Protein AF-A0A2N0PW76-F1 (afdb_monomer_lite)

Structure (mmCIF, N/CA/C/O backbone):
data_AF-A0A2N0PW76-F1
#
_entry.id   AF-A0A2N0PW76-F1
#
loop_
_atom_site.group_PDB
_atom_site.id
_atom_site.type_symbol
_atom_site.label_atom_id
_atom_site.label_alt_id
_atom_site.label_comp_id
_atom_site.label_asym_id
_atom_site.label_entity_id
_atom_site.label_seq_id
_atom_site.pdbx_PDB_ins_code
_atom_site.Cartn_x
_atom_site.Cartn_y
_atom_site.Cartn_z
_atom_site.occupancy
_atom_site.B_iso_or_equiv
_atom_site.auth_seq_id
_atom_site.auth_comp_id
_atom_site.auth_asym_id
_atom_site.auth_atom_id
_atom_site.pdbx_PDB_model_num
ATOM 1 N N . MET A 1 1 ? -11.817 8.793 -2.822 1.00 81.62 1 MET A N 1
ATOM 2 C CA . MET A 1 1 ? -11.161 7.505 -3.111 1.00 81.62 1 MET A CA 1
ATOM 3 C C . MET A 1 1 ? -9.667 7.729 -3.111 1.00 81.62 1 MET A C 1
ATOM 5 O O . MET A 1 1 ? -9.177 8.436 -3.985 1.00 81.62 1 MET A O 1
ATOM 9 N N . LYS A 1 2 ? -8.979 7.185 -2.111 1.00 89.81 2 LYS A N 1
ATOM 10 C CA . LYS A 1 2 ? -7.521 7.251 -2.005 1.00 89.81 2 LYS A CA 1
ATOM 11 C C . LYS A 1 2 ? -6.930 5.891 -2.328 1.00 89.81 2 LYS A C 1
ATOM 13 O O . LYS A 1 2 ? -7.557 4.863 -2.056 1.00 89.81 2 LYS A O 1
ATOM 18 N N . LEU A 1 3 ? -5.746 5.889 -2.925 1.00 91.88 3 LEU A N 1
ATOM 19 C CA . LEU A 1 3 ? -5.010 4.677 -3.248 1.00 91.88 3 LEU A CA 1
ATOM 20 C C . LEU A 1 3 ? -3.750 4.612 -2.400 1.00 91.88 3 LEU A C 1
ATOM 22 O O . LEU A 1 3 ? -3.053 5.603 -2.228 1.00 91.88 3 LEU A O 1
ATOM 26 N N . TRP 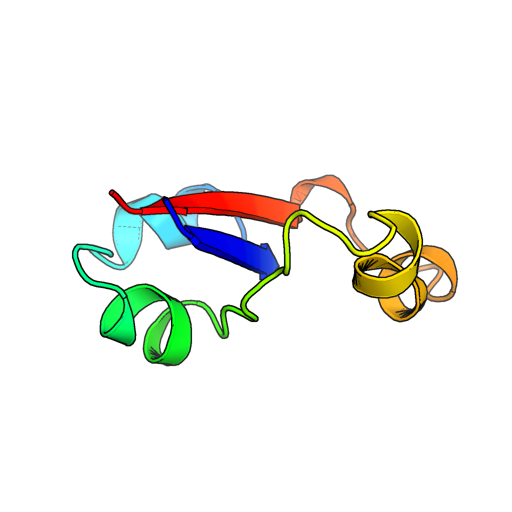A 1 4 ? -3.448 3.423 -1.901 1.00 92.75 4 TRP A N 1
ATOM 27 C CA . TRP A 1 4 ? -2.307 3.188 -1.034 1.00 92.75 4 TRP A CA 1
ATOM 28 C C . TRP A 1 4 ? -1.484 2.032 -1.574 1.00 92.75 4 TRP A C 1
ATOM 30 O O . TRP A 1 4 ? -1.987 0.915 -1.715 1.00 92.75 4 TRP A O 1
ATOM 40 N N . LYS A 1 5 ? -0.207 2.281 -1.839 1.00 91.75 5 LYS A N 1
ATOM 41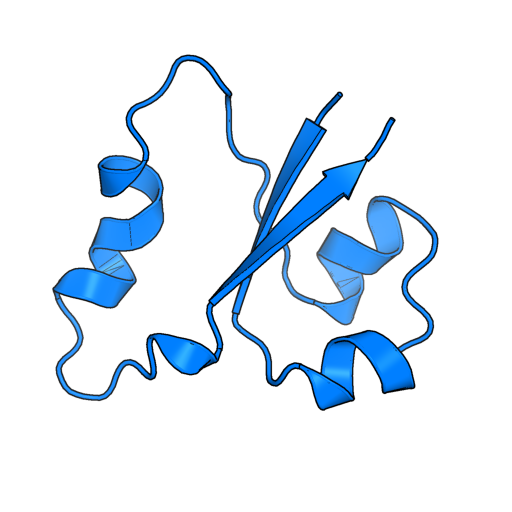 C CA . LYS A 1 5 ? 0.784 1.246 -2.115 1.00 91.75 5 LYS A CA 1
ATOM 42 C C . LYS A 1 5 ? 1.234 0.625 -0.802 1.00 91.75 5 LYS A C 1
ATOM 44 O O . LYS A 1 5 ? 1.687 1.336 0.091 1.00 91.75 5 LYS A O 1
ATOM 49 N N . VAL A 1 6 ? 1.202 -0.701 -0.718 1.00 91.06 6 VAL A N 1
ATOM 50 C CA . VAL A 1 6 ? 1.822 -1.464 0.372 1.00 91.06 6 VAL A CA 1
ATOM 51 C C . VAL A 1 6 ? 2.700 -2.575 -0.195 1.00 91.06 6 VAL A C 1
ATOM 53 O O . VAL A 1 6 ? 2.420 -3.120 -1.263 1.00 91.06 6 VAL A O 1
ATOM 56 N N . ASN A 1 7 ? 3.755 -2.927 0.536 1.00 89.31 7 ASN A N 1
ATOM 57 C CA . ASN A 1 7 ? 4.664 -4.012 0.179 1.00 89.31 7 ASN A CA 1
ATOM 58 C C . ASN A 1 7 ? 4.760 -5.016 1.334 1.00 89.31 7 ASN A C 1
ATOM 60 O O . ASN A 1 7 ? 5.618 -4.912 2.209 1.00 89.31 7 ASN A O 1
ATOM 64 N N . VAL A 1 8 ? 3.838 -5.973 1.358 1.00 89.00 8 VAL A N 1
ATOM 65 C CA . VAL A 1 8 ? 3.690 -6.974 2.425 1.00 89.00 8 VAL A CA 1
ATOM 66 C C . VAL A 1 8 ? 3.156 -8.275 1.833 1.00 89.00 8 VAL A C 1
ATOM 68 O O . VAL A 1 8 ? 2.583 -8.277 0.746 1.00 89.00 8 VAL A O 1
ATOM 71 N N . MET A 1 9 ? 3.289 -9.411 2.524 1.00 88.44 9 MET A N 1
ATOM 72 C CA . MET A 1 9 ? 2.626 -10.616 2.027 1.00 88.44 9 MET A CA 1
ATOM 73 C C . MET A 1 9 ? 1.109 -10.468 2.176 1.00 88.44 9 MET A C 1
ATOM 75 O O . MET A 1 9 ? 0.616 -9.962 3.181 1.00 88.44 9 MET A O 1
ATOM 79 N N . ARG A 1 10 ? 0.341 -11.005 1.223 1.00 83.94 10 ARG A N 1
ATOM 80 C CA . ARG A 1 10 ? -1.133 -10.974 1.264 1.00 83.94 10 ARG A CA 1
ATOM 81 C C . ARG A 1 10 ? -1.733 -11.486 2.583 1.00 83.94 10 ARG A C 1
ATOM 83 O O . ARG A 1 10 ? -2.779 -11.001 3.006 1.00 83.94 10 ARG A O 1
ATOM 90 N N . LYS A 1 11 ? -1.089 -12.471 3.221 1.00 85.06 11 LYS A N 1
ATOM 91 C CA . LYS A 1 11 ? -1.494 -12.987 4.540 1.00 85.06 11 LYS A CA 1
ATOM 92 C C . LYS A 1 11 ? -1.377 -11.922 5.635 1.00 85.06 11 LYS A C 1
ATOM 94 O O . LYS A 1 11 ? -2.299 -11.777 6.420 1.00 85.06 11 LYS A O 1
ATOM 99 N N . ASP A 1 12 ? -0.339 -11.088 5.590 1.00 84.50 12 ASP A N 1
ATOM 100 C CA . ASP A 1 12 ? -0.092 -10.056 6.597 1.00 84.50 12 ASP A CA 1
ATO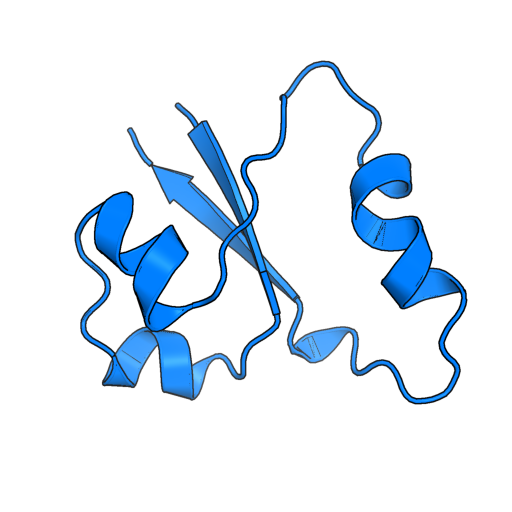M 101 C C . ASP A 1 12 ? -1.172 -8.967 6.543 1.00 84.50 12 ASP A C 1
ATOM 103 O O . ASP A 1 12 ? -1.516 -8.396 7.572 1.00 84.50 12 ASP A O 1
ATOM 107 N N . ILE A 1 13 ? -1.753 -8.707 5.364 1.00 82.94 13 ILE A N 1
ATOM 108 C CA . ILE A 1 13 ? -2.897 -7.790 5.215 1.00 82.94 13 ILE A CA 1
ATOM 109 C C . ILE A 1 13 ? -4.133 -8.348 5.930 1.00 82.94 13 ILE A C 1
ATOM 111 O O . ILE A 1 13 ? -4.831 -7.606 6.619 1.00 82.94 13 ILE A O 1
ATOM 115 N N . LYS A 1 14 ? -4.397 -9.654 5.789 1.00 82.12 14 LYS A N 1
ATOM 116 C CA . LYS A 1 14 ? -5.513 -10.318 6.479 1.00 82.12 14 LYS A CA 1
ATOM 117 C C . LYS A 1 14 ? -5.283 -10.406 7.987 1.00 82.12 14 LYS A C 1
ATOM 119 O O . LYS A 1 14 ? -6.208 -10.151 8.746 1.00 82.12 14 LYS A O 1
ATOM 124 N N . ASP A 1 15 ? -4.065 -10.730 8.406 1.00 85.06 15 ASP A N 1
ATOM 125 C CA . ASP A 1 15 ? -3.749 -11.013 9.808 1.00 85.06 15 ASP A CA 1
ATOM 126 C C . ASP A 1 15 ? -3.633 -9.736 10.662 1.00 85.06 15 ASP A C 1
ATOM 128 O O . ASP A 1 15 ? -3.870 -9.768 11.868 1.00 85.06 15 ASP A O 1
ATOM 132 N N . LYS A 1 16 ? -3.303 -8.585 10.056 1.00 82.31 16 LYS A N 1
ATOM 133 C CA . LYS A 1 16 ? -3.112 -7.306 10.768 1.00 82.31 16 LYS A CA 1
ATOM 134 C C . LYS A 1 16 ? -4.400 -6.509 11.026 1.00 82.31 16 LYS A C 1
ATOM 136 O O . LYS A 1 16 ? -4.314 -5.416 11.592 1.00 82.31 16 LYS A O 1
ATOM 141 N N . ASN A 1 17 ? -5.575 -7.034 10.659 1.00 81.56 17 ASN A N 1
ATOM 142 C CA . ASN A 1 17 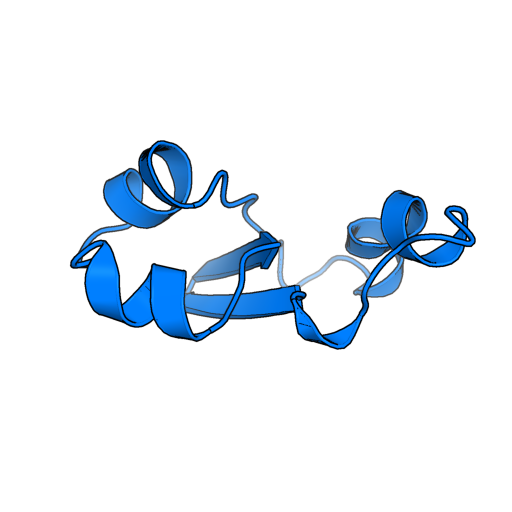? -6.880 -6.376 10.841 1.00 81.56 17 ASN A CA 1
ATOM 143 C C . ASN A 1 17 ? -6.847 -4.897 10.415 1.00 81.56 17 ASN A C 1
ATOM 145 O O . ASN A 1 17 ? -7.054 -3.995 11.228 1.00 81.56 17 ASN A O 1
ATOM 149 N N . VAL A 1 18 ? -6.491 -4.649 9.155 1.00 85.50 18 VAL A N 1
ATOM 150 C CA . VAL A 1 18 ? -6.392 -3.297 8.592 1.00 85.50 18 VAL A CA 1
ATOM 151 C C . VAL A 1 18 ? -7.790 -2.804 8.240 1.00 85.50 18 VAL A C 1
ATOM 153 O O . VAL A 1 18 ? -8.444 -3.396 7.383 1.00 85.50 18 VAL A O 1
ATOM 156 N N . SER A 1 19 ? -8.247 -1.754 8.925 1.00 84.69 19 SER A N 1
ATOM 157 C CA . SER A 1 19 ? -9.616 -1.235 8.794 1.00 84.69 19 SER A CA 1
ATOM 158 C C . SER A 1 19 ? -9.675 0.271 8.531 1.00 84.69 19 SER A C 1
ATOM 160 O O . SER A 1 19 ? -10.673 0.741 7.990 1.00 84.69 19 SER A O 1
ATOM 162 N N . THR A 1 20 ? -8.632 1.027 8.891 1.00 91.31 20 THR A N 1
ATOM 163 C CA . THR A 1 20 ? -8.559 2.485 8.677 1.00 91.31 20 THR A CA 1
ATOM 164 C C . THR A 1 20 ? -7.351 2.891 7.835 1.00 91.31 20 THR A C 1
ATOM 166 O O . THR A 1 20 ? -6.441 2.097 7.598 1.00 91.31 20 THR A O 1
ATOM 169 N N . GLU A 1 21 ? -7.316 4.149 7.393 1.00 91.94 21 GLU A N 1
ATOM 170 C CA . GLU A 1 21 ? -6.141 4.719 6.719 1.00 91.94 21 GLU A CA 1
ATOM 171 C C . GLU A 1 21 ? -4.909 4.712 7.636 1.00 91.94 21 GLU A C 1
ATOM 173 O O . GLU A 1 21 ? -3.815 4.369 7.185 1.00 91.94 21 GLU A O 1
ATOM 178 N N . GLU A 1 22 ? -5.074 4.979 8.940 1.00 92.19 22 GLU A N 1
ATOM 179 C CA . GLU A 1 22 ? -3.950 4.892 9.879 1.00 92.19 22 GLU A CA 1
ATOM 180 C C . GLU A 1 22 ? -3.397 3.472 9.987 1.00 92.19 22 GLU A C 1
ATOM 182 O O . GLU A 1 22 ? -2.184 3.300 10.096 1.00 92.19 22 GLU A O 1
ATOM 187 N N . ASP A 1 23 ? -4.250 2.447 9.912 1.00 91.88 23 ASP A N 1
ATOM 188 C CA . ASP A 1 23 ? -3.791 1.060 9.902 1.00 91.88 23 ASP A CA 1
ATOM 189 C C . ASP A 1 23 ? -2.923 0.759 8.676 1.00 91.88 23 ASP A C 1
ATOM 191 O O . ASP A 1 23 ? -1.925 0.044 8.786 1.00 91.88 23 ASP A O 1
ATOM 195 N N . ILE A 1 24 ? -3.273 1.304 7.508 1.00 92.12 24 ILE A N 1
ATOM 196 C CA . ILE A 1 24 ? -2.490 1.126 6.280 1.00 92.12 24 ILE A CA 1
ATOM 197 C C . ILE A 1 24 ? -1.100 1.751 6.471 1.00 92.12 24 ILE A C 1
ATOM 199 O O . ILE A 1 24 ? -0.092 1.092 6.208 1.00 92.12 24 ILE A O 1
ATOM 203 N N . VAL A 1 25 ? -1.018 2.972 7.003 1.00 92.12 25 VAL A N 1
ATOM 204 C CA . VAL A 1 25 ? 0.264 3.660 7.237 1.00 92.12 25 VAL A CA 1
ATOM 205 C C . VAL A 1 25 ? 1.089 2.956 8.319 1.00 92.12 25 VAL A C 1
ATOM 207 O O . VAL A 1 25 ? 2.246 2.609 8.093 1.00 92.12 25 VAL A O 1
ATOM 210 N N . GLN A 1 26 ? 0.502 2.697 9.488 1.00 91.06 26 GLN A N 1
ATOM 211 C CA . GLN A 1 26 ? 1.222 2.205 10.667 1.00 91.06 26 GLN A CA 1
ATOM 212 C C . GLN A 1 26 ? 1.531 0.707 10.594 1.00 91.06 26 GLN A C 1
ATOM 214 O O . GLN A 1 26 ? 2.626 0.276 10.953 1.00 91.06 26 GLN A O 1
ATOM 219 N N . LYS A 1 27 ? 0.574 -0.117 10.146 1.00 91.62 27 LYS A N 1
ATOM 220 C CA . LYS A 1 27 ? 0.720 -1.582 10.169 1.00 91.62 27 LYS A CA 1
ATOM 221 C C . LYS A 1 27 ? 1.324 -2.128 8.883 1.00 91.62 27 LYS A C 1
ATOM 223 O O . LYS A 1 27 ? 1.994 -3.167 8.935 1.00 91.62 27 LYS A O 1
ATOM 228 N N . LEU A 1 28 ? 1.063 -1.484 7.742 1.00 90.56 28 LEU A N 1
ATOM 229 C CA . LEU A 1 28 ? 1.524 -1.945 6.427 1.00 90.56 28 LEU A CA 1
ATOM 230 C C . LEU A 1 28 ? 2.622 -1.068 5.814 1.00 90.56 28 LEU A C 1
ATOM 232 O O . LEU A 1 28 ? 3.149 -1.443 4.768 1.00 90.56 28 LEU A O 1
ATOM 236 N N . GLY A 1 29 ? 2.978 0.057 6.443 1.00 90.44 29 GLY A N 1
ATOM 237 C CA . GLY A 1 29 ? 3.940 1.003 5.873 1.00 90.44 29 GLY A CA 1
ATOM 238 C C . GLY A 1 29 ? 3.428 1.621 4.572 1.00 90.44 29 GLY A C 1
ATOM 239 O O . GLY A 1 29 ? 4.208 1.843 3.649 1.00 90.44 29 GLY A O 1
ATOM 240 N N . GLY A 1 30 ? 2.109 1.798 4.459 1.00 91.44 30 GLY A N 1
ATOM 241 C CA . GLY A 1 30 ? 1.474 2.249 3.234 1.00 91.44 30 GLY A CA 1
ATOM 242 C C . GLY A 1 30 ? 1.888 3.656 2.837 1.00 91.44 30 GLY A C 1
ATOM 243 O O . GLY A 1 30 ? 1.943 4.558 3.671 1.00 91.44 30 GLY A O 1
ATOM 244 N N . LYS A 1 31 ? 2.137 3.832 1.541 1.00 91.88 31 LYS A N 1
ATOM 245 C CA . LYS A 1 31 ? 2.390 5.129 0.916 1.00 91.88 31 LYS A CA 1
ATOM 246 C C . LYS A 1 31 ? 1.185 5.492 0.056 1.00 91.88 31 LYS A C 1
ATOM 248 O O . LYS A 1 31 ? 0.764 4.681 -0.769 1.00 91.88 31 LYS A O 1
ATOM 253 N N . GLU A 1 32 ? 0.623 6.674 0.269 1.00 92.06 32 GLU A N 1
ATOM 254 C CA . GLU A 1 32 ? -0.459 7.189 -0.574 1.00 92.06 32 GLU A CA 1
ATOM 255 C C . GLU A 1 32 ? 0.047 7.399 -2.010 1.00 92.06 32 GLU A C 1
ATOM 257 O O . GLU A 1 32 ? 1.207 7.762 -2.223 1.00 92.06 32 GLU A O 1
ATOM 262 N N . ILE A 1 33 ? -0.815 7.104 -2.981 1.00 92.44 33 ILE A N 1
ATOM 263 C CA . ILE A 1 33 ? -0.587 7.293 -4.412 1.00 92.44 33 ILE A CA 1
ATOM 264 C C . ILE A 1 33 ? -1.603 8.316 -4.912 1.00 92.44 33 ILE A C 1
ATOM 266 O O . ILE A 1 33 ? -2.813 8.124 -4.759 1.00 92.44 33 ILE A O 1
ATOM 270 N N . GLU A 1 34 ? -1.109 9.353 -5.575 1.00 89.56 34 GLU A N 1
ATOM 271 C CA . GLU A 1 34 ? -1.938 10.290 -6.317 1.00 89.56 34 GLU A CA 1
ATOM 272 C C . GLU A 1 34 ? -2.380 9.668 -7.644 1.00 89.56 34 GLU A C 1
ATOM 274 O O . GLU A 1 34 ? -1.581 9.153 -8.424 1.00 89.56 34 GLU A O 1
ATOM 279 N N . LEU A 1 35 ? -3.677 9.756 -7.941 1.00 81.94 35 LEU A N 1
ATOM 280 C CA . LEU A 1 35 ? -4.263 9.222 -9.181 1.00 81.94 35 LEU A CA 1
ATOM 281 C C . LEU A 1 35 ? -3.730 9.893 -10.457 1.00 81.94 35 LEU A C 1
ATOM 283 O O . LEU A 1 35 ? -3.924 9.367 -11.551 1.00 81.94 35 LEU A O 1
ATOM 287 N N . GLN A 1 36 ? -3.147 11.082 -10.321 1.00 83.81 36 GLN A N 1
ATOM 288 C CA . GLN A 1 36 ? -2.697 11.921 -11.432 1.00 83.81 36 GLN A CA 1
ATOM 289 C C . GLN A 1 36 ? -1.222 11.690 -11.780 1.00 83.81 36 GLN A C 1
ATOM 291 O O . GLN A 1 36 ? -0.790 12.097 -12.856 1.00 83.81 36 GLN A O 1
ATOM 296 N N . GLU A 1 37 ? -0.466 11.035 -10.898 1.00 83.94 37 GLU A N 1
ATOM 297 C CA . GLU A 1 37 ? 0.930 10.687 -11.142 1.00 83.94 37 GLU A CA 1
ATOM 298 C C . GLU A 1 37 ? 1.058 9.319 -11.815 1.00 83.94 37 GLU A C 1
ATOM 300 O O . GLU A 1 37 ? 0.167 8.462 -11.761 1.00 83.94 37 GLU A O 1
ATOM 305 N N . LEU A 1 38 ? 2.184 9.114 -12.496 1.00 83.38 38 LEU A N 1
ATOM 306 C CA . LEU A 1 38 ? 2.439 7.872 -13.206 1.00 83.38 38 LEU A CA 1
ATOM 307 C C . LEU A 1 38 ? 2.695 6.744 -12.214 1.00 83.38 38 LEU A C 1
ATOM 309 O O . LEU A 1 38 ? 3.498 6.864 -11.294 1.00 83.38 38 LEU A O 1
ATOM 313 N N . PHE A 1 39 ? 2.065 5.596 -12.463 1.00 80.25 39 PHE A N 1
ATOM 314 C CA . PHE A 1 39 ? 2.232 4.408 -11.629 1.00 80.25 39 PHE A CA 1
ATOM 315 C C . PHE A 1 39 ? 3.713 4.050 -11.452 1.00 80.25 39 PHE A C 1
ATOM 317 O O . PHE A 1 39 ? 4.158 3.770 -10.348 1.00 80.25 39 PHE A O 1
ATOM 324 N N . GLU A 1 40 ? 4.483 4.136 -12.535 1.00 81.50 40 GLU A N 1
ATOM 325 C CA . GLU A 1 40 ? 5.916 3.849 -12.577 1.00 81.50 40 GLU A CA 1
ATOM 326 C C . GLU A 1 40 ? 6.749 4.668 -11.575 1.00 81.50 40 GLU A C 1
ATOM 328 O O . GLU A 1 40 ? 7.706 4.128 -11.021 1.00 81.50 40 GL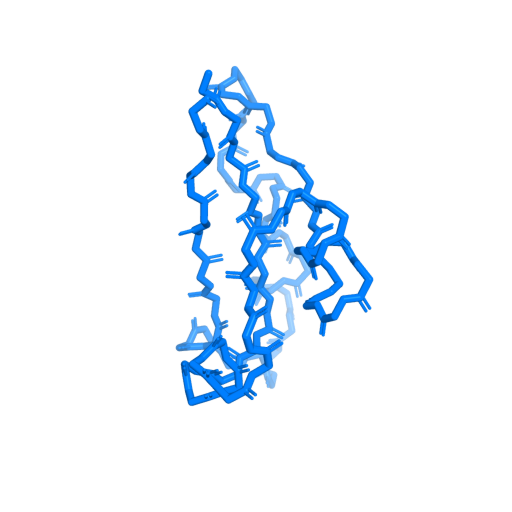U A O 1
ATOM 333 N N . GLU A 1 41 ? 6.370 5.913 -11.272 1.00 85.31 41 GLU A N 1
ATOM 334 C CA . GLU A 1 41 ? 7.082 6.758 -10.300 1.00 85.31 41 GLU A CA 1
ATOM 335 C C . GLU A 1 41 ? 6.987 6.193 -8.880 1.00 85.31 41 GLU A C 1
ATOM 337 O O . GLU A 1 41 ? 7.930 6.279 -8.092 1.00 85.31 41 GLU A O 1
ATOM 342 N N . TYR A 1 42 ? 5.878 5.522 -8.567 1.00 84.19 42 TYR A N 1
ATOM 343 C CA . TYR A 1 42 ? 5.685 4.887 -7.272 1.00 84.19 42 TYR A CA 1
ATOM 344 C C . TYR A 1 42 ? 6.424 3.565 -7.130 1.00 84.19 42 TYR A C 1
ATOM 346 O O . TYR A 1 42 ? 6.548 3.119 -5.994 1.00 84.19 42 TYR A O 1
ATOM 354 N N . PHE A 1 43 ? 6.894 2.934 -8.213 1.00 81.12 43 PHE A N 1
ATOM 355 C CA . PHE A 1 43 ? 7.521 1.603 -8.179 1.00 81.12 43 PHE A CA 1
ATOM 356 C C . PHE A 1 43 ? 8.988 1.581 -8.627 1.00 81.12 43 PHE A C 1
ATOM 358 O O . PHE A 1 43 ? 9.531 0.506 -8.857 1.00 81.12 43 PHE A O 1
ATOM 365 N N . GLN A 1 44 ? 9.649 2.737 -8.745 1.00 80.25 44 GLN A N 1
ATOM 366 C CA . GLN A 1 44 ? 11.055 2.812 -9.173 1.00 80.25 44 GLN A CA 1
ATOM 367 C C . GLN A 1 44 ? 11.983 1.954 -8.299 1.00 80.25 44 GLN A C 1
ATOM 369 O O . GLN A 1 44 ? 12.739 1.136 -8.819 1.00 80.25 44 GLN A O 1
ATOM 374 N N . ASP A 1 45 ? 11.856 2.054 -6.970 1.00 78.19 45 ASP A N 1
ATOM 375 C CA . ASP A 1 45 ? 12.662 1.272 -6.021 1.00 78.19 45 ASP A CA 1
ATOM 376 C C . ASP A 1 45 ? 12.489 -0.246 -6.218 1.00 78.19 45 ASP A C 1
ATOM 378 O O . ASP A 1 45 ? 13.426 -1.028 -6.022 1.00 78.19 45 ASP A O 1
ATOM 382 N N . GLU A 1 46 ? 11.280 -0.661 -6.607 1.00 76.69 46 GLU A N 1
ATOM 383 C CA . GLU A 1 46 ? 10.906 -2.043 -6.897 1.00 76.69 46 GLU A CA 1
ATOM 384 C C . GLU A 1 46 ? 11.396 -2.551 -8.246 1.00 76.69 46 GLU A C 1
ATOM 386 O O . GLU A 1 46 ? 11.681 -3.743 -8.382 1.00 76.69 46 GLU A O 1
ATOM 391 N N . LEU A 1 47 ? 11.479 -1.663 -9.232 1.00 71.62 47 LEU A N 1
ATOM 392 C CA . LEU A 1 47 ? 11.992 -1.961 -10.563 1.00 71.62 47 LEU A CA 1
ATOM 393 C C . LEU A 1 47 ? 13.525 -2.083 -10.553 1.00 71.62 47 LEU A C 1
ATOM 395 O O . LEU A 1 47 ? 14.068 -2.939 -11.252 1.00 71.62 47 LEU A O 1
ATOM 399 N N . ASP A 1 48 ? 14.211 -1.308 -9.706 1.00 76.81 48 ASP A N 1
ATOM 400 C CA . ASP A 1 48 ? 15.677 -1.293 -9.616 1.00 76.81 48 ASP A CA 1
ATOM 401 C C . ASP A 1 48 ? 16.268 -2.403 -8.724 1.00 76.81 48 ASP A C 1
ATOM 403 O O . ASP A 1 48 ? 17.408 -2.845 -8.923 1.00 76.81 48 ASP A O 1
ATOM 407 N N . HIS A 1 49 ? 15.515 -2.922 -7.749 1.00 76.19 49 HIS A N 1
ATOM 408 C CA . HIS A 1 49 ? 16.013 -3.968 -6.852 1.00 76.19 49 HIS A CA 1
ATOM 409 C C . HIS A 1 49 ? 15.804 -5.388 -7.402 1.00 76.19 49 HIS A C 1
ATOM 411 O O . HIS A 1 49 ? 14.715 -5.952 -7.354 1.00 76.19 49 HIS A O 1
ATOM 417 N N . LYS A 1 50 ? 16.898 -6.067 -7.782 1.00 63.25 50 LYS A N 1
ATOM 418 C CA . LYS A 1 50 ? 16.882 -7.469 -8.272 1.00 63.25 50 LYS A CA 1
ATOM 419 C C . LYS A 1 50 ? 16.273 -8.506 -7.316 1.00 63.25 50 LYS A C 1
ATOM 421 O O . LYS A 1 50 ? 15.836 -9.557 -7.771 1.00 63.25 50 LYS A O 1
ATOM 426 N N . ASN A 1 51 ? 16.258 -8.235 -6.011 1.00 66.94 51 ASN A N 1
ATOM 427 C CA . ASN A 1 51 ? 15.656 -9.118 -5.002 1.00 66.94 51 ASN A CA 1
ATOM 428 C C . ASN A 1 51 ? 14.232 -8.695 -4.619 1.00 66.94 51 ASN A C 1
ATOM 430 O O . ASN A 1 51 ? 13.672 -9.203 -3.643 1.00 66.94 51 ASN A O 1
ATOM 434 N N . PHE A 1 52 ? 13.649 -7.754 -5.359 1.00 70.94 52 PHE A N 1
ATOM 435 C CA . PHE A 1 52 ? 12.324 -7.262 -5.069 1.00 70.94 52 PHE A CA 1
ATOM 436 C C . PHE A 1 52 ? 11.258 -8.289 -5.457 1.00 70.94 52 PHE A C 1
ATOM 438 O O . PHE A 1 52 ? 11.188 -8.775 -6.587 1.00 70.94 52 PHE A O 1
ATOM 445 N N . LYS A 1 53 ? 10.389 -8.631 -4.503 1.00 76.88 53 LYS A N 1
ATOM 446 C CA . LYS A 1 53 ? 9.322 -9.602 -4.731 1.00 76.88 53 LYS A CA 1
ATOM 447 C C . LYS A 1 53 ? 8.048 -8.880 -5.157 1.00 76.88 53 LYS A C 1
ATOM 449 O O . LYS A 1 53 ? 7.203 -8.568 -4.322 1.00 76.88 53 LYS A O 1
ATOM 454 N N . ALA A 1 54 ? 7.884 -8.690 -6.467 1.00 75.69 54 ALA A N 1
ATOM 455 C CA . ALA A 1 54 ? 6.721 -8.023 -7.066 1.00 75.69 54 ALA A CA 1
ATOM 456 C C . ALA A 1 54 ? 5.365 -8.560 -6.564 1.00 75.69 54 ALA A C 1
ATOM 458 O O . ALA A 1 54 ? 4.409 -7.805 -6.427 1.00 75.69 54 ALA A O 1
ATOM 459 N N . SER A 1 55 ? 5.284 -9.848 -6.202 1.00 81.88 55 SER A N 1
ATOM 460 C CA . SER A 1 55 ? 4.058 -10.462 -5.671 1.00 81.88 55 SER A CA 1
ATOM 461 C C . SER A 1 55 ? 3.596 -9.928 -4.306 1.00 81.88 55 SER A C 1
ATOM 463 O O . SER A 1 55 ? 2.506 -10.290 -3.872 1.00 81.88 55 SER A O 1
ATOM 465 N N . ASN A 1 56 ? 4.432 -9.160 -3.601 1.00 87.12 56 ASN A N 1
ATOM 466 C CA . ASN A 1 56 ? 4.101 -8.543 -2.313 1.00 87.12 56 ASN A CA 1
ATOM 467 C C . ASN A 1 56 ? 3.536 -7.121 -2.469 1.00 87.12 56 ASN A C 1
ATOM 469 O O . ASN A 1 56 ? 3.089 -6.526 -1.489 1.00 87.12 56 ASN A O 1
ATOM 473 N N . ILE A 1 57 ? 3.562 -6.562 -3.682 1.00 87.56 57 ILE A N 1
ATOM 474 C CA . ILE A 1 57 ? 2.944 -5.268 -3.945 1.00 87.56 57 ILE A CA 1
ATOM 475 C C . ILE A 1 57 ? 1.432 -5.449 -3.962 1.00 87.56 57 ILE A C 1
ATOM 477 O O . ILE A 1 57 ? 0.881 -6.233 -4.742 1.00 87.56 57 ILE A O 1
ATOM 481 N N . HIS A 1 58 ? 0.754 -4.664 -3.137 1.00 89.25 58 HIS A N 1
ATOM 482 C CA . HIS A 1 58 ? -0.692 -4.554 -3.148 1.00 89.25 58 HIS A CA 1
ATOM 483 C C . HIS A 1 58 ? -1.105 -3.082 -3.165 1.00 89.25 58 HIS A C 1
ATOM 485 O O . HIS A 1 58 ? -0.427 -2.224 -2.599 1.00 89.25 58 HIS A O 1
ATOM 491 N N . ILE A 1 59 ? -2.229 -2.803 -3.823 1.00 90.31 59 ILE A N 1
ATOM 492 C CA . ILE A 1 59 ? -2.869 -1.488 -3.828 1.00 90.31 59 ILE A CA 1
ATOM 493 C C . ILE A 1 59 ? -4.140 -1.618 -3.001 1.00 90.31 59 ILE A C 1
ATOM 495 O O . ILE A 1 59 ? -4.965 -2.495 -3.270 1.00 90.31 59 ILE A O 1
ATOM 499 N N . ILE A 1 60 ? -4.291 -0.765 -1.998 1.00 90.31 60 ILE A N 1
ATOM 500 C CA . ILE A 1 60 ? -5.492 -0.687 -1.170 1.00 90.31 60 ILE A CA 1
ATOM 501 C C . ILE A 1 60 ? -6.234 0.588 -1.553 1.00 90.31 60 ILE A C 1
ATOM 503 O O . ILE A 1 60 ? -5.641 1.662 -1.582 1.00 90.31 60 ILE A O 1
ATOM 507 N N . ALA A 1 61 ? -7.524 0.467 -1.859 1.00 91.62 61 ALA A N 1
ATOM 508 C CA . ALA A 1 61 ? -8.394 1.606 -2.112 1.00 91.62 61 ALA A CA 1
ATOM 509 C C . ALA A 1 61 ? -9.254 1.877 -0.873 1.00 91.62 61 ALA A C 1
ATOM 511 O O . ALA A 1 61 ? -9.910 0.961 -0.374 1.00 91.62 61 ALA A O 1
ATOM 512 N N . THR A 1 62 ? -9.261 3.120 -0.393 1.00 89.19 62 THR A N 1
ATOM 513 C CA . THR A 1 62 ? -10.172 3.589 0.664 1.00 89.19 62 THR A CA 1
ATOM 514 C C . THR A 1 62 ? -11.199 4.550 0.074 1.00 89.19 62 THR A C 1
ATOM 516 O O . THR A 1 62 ? -10.933 5.221 -0.934 1.00 89.19 62 THR A O 1
ATOM 519 N N . THR A 1 63 ? -12.405 4.557 0.650 1.00 81.31 63 THR A N 1
ATOM 520 C CA . THR A 1 63 ? -13.533 5.362 0.150 1.00 81.31 63 THR A CA 1
ATOM 521 C C . THR A 1 63 ? -13.630 6.656 0.925 1.00 81.31 63 THR A C 1
ATOM 523 O O . THR A 1 63 ? -13.643 6.561 2.170 1.00 81.31 63 THR A O 1
#

Radius of gyration: 11.83 Å; chains: 1; bounding box: 30×25×24 Å

Organism: NCBI:txid588596

pLDDT: mean 85.13, std 6.66, range [63.25, 92.75]

Secon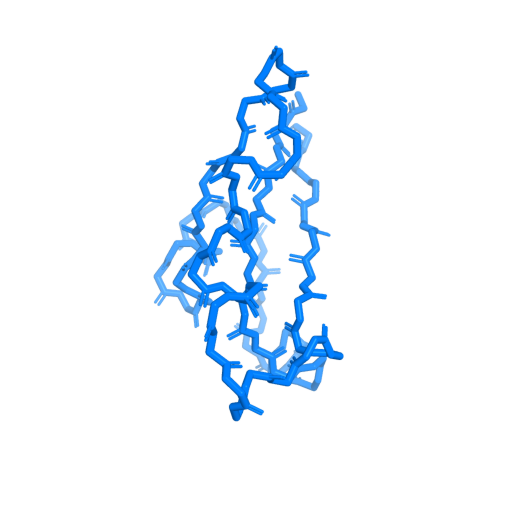dary structure (DSSP, 8-state):
-EEEEEES-HHHHHHTT--SHHHHHHHH--EEE-TTS-HHHHTHHHHH-TT--GGGEEEEEE-

Foldseek 3Di:
DWKKKFQAAPVQVVVQPQDDPVCCCPSGVIDIDDPPDDPCVVCVVQVPDPPRDPNRIDMDDDD

Sequence (63 aa):
MKLWKVNVMRKDIKDKNVSTEEDIVQKLGGKEIELQELFEEYFQDELDHKNFKASNIHIIATT